Protein AF-A0A7U9S9S3-F1 (afdb_monomer)

Foldseek 3Di:
DDDDDWADDDAAQDKTWDADPPPGIDIDTHHNDRVVCVVCVVVSVVSVCVVPPDD

Secondary structure (DSSP, 8-state):
------B---STT-EEEEEETTTEEEEEEPPS-HHHHHHTHHHHHHHHHHHHH--

Structure (mmCIF, N/CA/C/O backbone):
data_AF-A0A7U9S9S3-F1
#
_entry.id   AF-A0A7U9S9S3-F1
#
loop_
_atom_site.group_PDB
_atom_site.id
_atom_site.type_symbol
_atom_site.label_atom_id
_atom_site.label_alt_id
_atom_site.label_comp_id
_atom_site.label_asym_id
_atom_site.label_entity_id
_atom_site.label_seq_id
_atom_site.pdbx_PDB_ins_code
_atom_site.Cartn_x
_atom_site.Cartn_y
_atom_site.Cartn_z
_atom_site.occupancy
_atom_site.B_iso_or_equiv
_atom_site.auth_seq_id
_atom_site.auth_comp_id
_atom_site.auth_asym_id
_atom_site.auth_atom_id
_atom_site.pdbx_PDB_model_num
ATOM 1 N N . MET A 1 1 ? 24.069 1.937 -3.206 1.00 69.50 1 MET A N 1
ATOM 2 C CA . MET A 1 1 ? 23.458 0.616 -3.457 1.00 69.50 1 MET A CA 1
ATOM 3 C C . MET A 1 1 ? 22.154 0.871 -4.187 1.00 69.50 1 MET A C 1
ATOM 5 O O . MET A 1 1 ? 21.363 1.658 -3.691 1.00 69.50 1 MET A O 1
ATOM 9 N N . GLU A 1 2 ? 21.982 0.327 -5.387 1.00 72.06 2 GLU A N 1
ATOM 10 C CA . GLU A 1 2 ? 20.756 0.520 -6.170 1.00 72.06 2 GLU A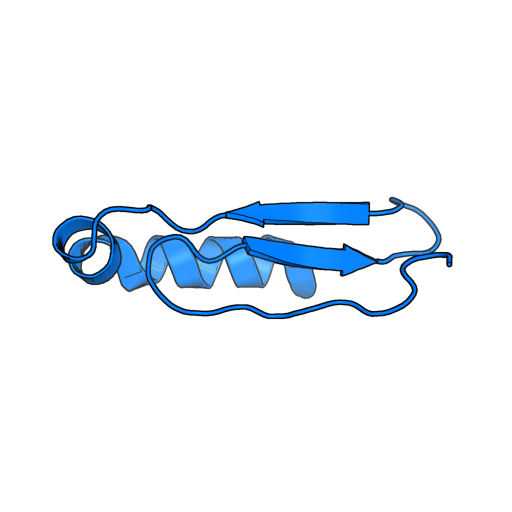 CA 1
ATOM 11 C C . GLU A 1 2 ? 19.627 -0.344 -5.584 1.00 72.06 2 GLU A C 1
ATOM 13 O O . GLU A 1 2 ? 19.849 -1.514 -5.267 1.00 72.06 2 GLU A O 1
ATOM 18 N N . GLU A 1 3 ? 18.436 0.224 -5.389 1.00 74.38 3 GLU A N 1
ATOM 19 C CA . GLU A 1 3 ? 17.284 -0.513 -4.862 1.00 74.38 3 GLU A CA 1
ATOM 20 C C . GLU A 1 3 ? 16.687 -1.416 -5.950 1.00 74.38 3 GLU A C 1
ATOM 22 O O . GLU A 1 3 ? 15.993 -0.933 -6.840 1.00 74.38 3 GLU A O 1
ATOM 27 N N . LYS A 1 4 ? 16.928 -2.731 -5.872 1.00 86.81 4 LYS A N 1
ATOM 28 C CA . LYS A 1 4 ? 16.506 -3.687 -6.917 1.00 86.81 4 LYS A CA 1
ATOM 29 C C . LYS A 1 4 ? 15.229 -4.463 -6.595 1.00 86.81 4 LYS A C 1
ATOM 31 O O . LYS A 1 4 ? 14.634 -5.062 -7.483 1.00 86.81 4 LYS A O 1
ATOM 36 N N . GLN A 1 5 ? 14.812 -4.480 -5.332 1.00 93.50 5 GLN A N 1
ATOM 37 C CA . GLN A 1 5 ? 13.698 -5.298 -4.863 1.00 93.50 5 GLN A CA 1
ATOM 38 C C . GLN A 1 5 ? 12.418 -4.483 -4.727 1.00 93.50 5 GLN A C 1
ATOM 40 O O . GLN A 1 5 ? 12.406 -3.413 -4.113 1.00 93.50 5 GLN A O 1
ATOM 45 N N . SER A 1 6 ? 11.326 -5.057 -5.222 1.00 95.25 6 SER A N 1
ATOM 46 C CA . SER A 1 6 ? 9.978 -4.640 -4.852 1.00 95.25 6 SER A CA 1
ATOM 47 C C . SER A 1 6 ? 9.654 -5.100 -3.428 1.00 95.25 6 SER A C 1
ATOM 49 O O . SER A 1 6 ? 10.057 -6.183 -3.011 1.00 95.25 6 SER A O 1
ATOM 51 N N . ILE A 1 7 ? 8.931 -4.271 -2.680 1.00 96.50 7 ILE A N 1
ATOM 52 C CA . ILE A 1 7 ? 8.538 -4.509 -1.290 1.00 96.50 7 ILE A CA 1
ATOM 53 C C . ILE A 1 7 ? 7.026 -4.323 -1.193 1.00 96.50 7 ILE A C 1
ATOM 55 O O . ILE A 1 7 ? 6.516 -3.222 -1.422 1.00 96.50 7 ILE A O 1
ATOM 59 N N . LEU A 1 8 ? 6.316 -5.385 -0.817 1.00 96.94 8 LEU A N 1
ATOM 60 C CA . LEU A 1 8 ? 4.921 -5.298 -0.403 1.00 96.94 8 LEU A CA 1
ATOM 61 C C . LEU A 1 8 ? 4.884 -5.048 1.105 1.00 96.94 8 LEU A C 1
ATOM 63 O O . LEU A 1 8 ? 5.405 -5.845 1.880 1.00 96.94 8 LEU A O 1
ATOM 67 N N . ALA A 1 9 ? 4.284 -3.932 1.505 1.00 97.69 9 ALA A N 1
ATOM 68 C CA . ALA A 1 9 ? 4.187 -3.537 2.904 1.00 97.69 9 ALA A CA 1
ATOM 69 C C . ALA A 1 9 ? 2.720 -3.362 3.304 1.00 97.69 9 ALA A C 1
ATOM 71 O O . ALA A 1 9 ? 1.935 -2.751 2.570 1.00 97.69 9 ALA A O 1
ATOM 72 N N . CYS A 1 10 ? 2.375 -3.907 4.468 1.00 96.94 10 CYS A N 1
ATOM 73 C CA . CYS A 1 10 ? 1.030 -3.909 5.032 1.00 96.94 10 CYS A CA 1
ATOM 74 C C . CYS A 1 10 ? 1.026 -3.200 6.391 1.00 96.94 10 CYS A C 1
ATOM 76 O O . CYS A 1 10 ? 2.052 -3.125 7.066 1.00 96.94 10 CYS A O 1
ATOM 78 N N . GLY A 1 11 ? -0.143 -2.707 6.801 1.00 97.88 11 GLY A N 1
ATOM 79 C CA . GLY A 1 11 ? -0.324 -1.973 8.052 1.00 97.88 11 GLY A CA 1
ATOM 80 C C . GLY A 1 11 ? -0.338 -0.458 7.863 1.00 97.88 11 GLY A C 1
ATOM 81 O O . GLY A 1 11 ? 0.116 0.065 6.836 1.00 97.88 11 GLY A O 1
ATOM 82 N N . ALA A 1 12 ? -0.889 0.236 8.858 1.00 98.25 12 ALA A N 1
ATOM 83 C CA . ALA A 1 12 ? -0.984 1.689 8.875 1.00 98.25 12 ALA A CA 1
ATOM 84 C C . ALA A 1 12 ? 0.411 2.335 8.816 1.00 98.25 12 ALA A C 1
ATOM 86 O O . ALA A 1 12 ? 1.357 1.873 9.451 1.00 98.25 12 ALA A O 1
ATOM 87 N N . GLY A 1 13 ? 0.547 3.382 8.004 1.00 97.94 13 GLY A N 1
ATOM 88 C CA . GLY A 1 13 ? 1.791 4.137 7.828 1.00 97.94 13 GLY A CA 1
ATOM 89 C C . GLY A 1 13 ? 2.902 3.415 7.059 1.00 97.94 13 GLY A C 1
ATOM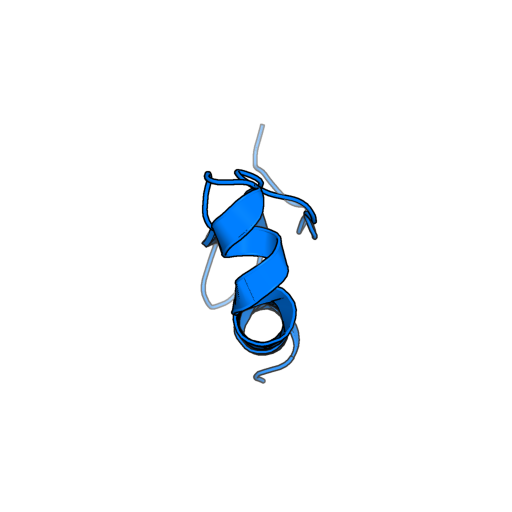 90 O O . GLY A 1 13 ? 3.991 3.966 6.913 1.00 97.94 13 GLY A O 1
ATOM 91 N N . SER A 1 14 ? 2.651 2.208 6.549 1.00 98.25 14 SER A N 1
ATOM 92 C CA . SER A 1 14 ? 3.622 1.487 5.724 1.00 98.25 14 SER A CA 1
ATOM 93 C C . SER A 1 14 ? 3.644 1.989 4.276 1.00 98.25 14 SER A C 1
ATOM 95 O O . SER A 1 14 ? 2.656 2.514 3.756 1.00 98.25 14 SER A O 1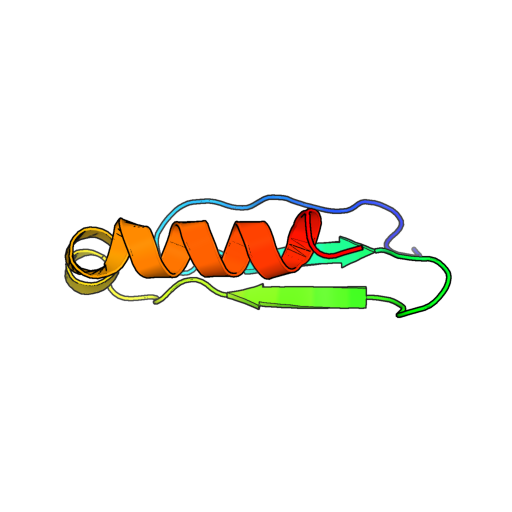
ATOM 97 N N . ILE A 1 15 ? 4.782 1.803 3.602 1.00 98.19 15 ILE A N 1
ATOM 98 C CA . ILE A 1 15 ? 4.976 2.184 2.200 1.00 98.19 15 ILE A CA 1
ATOM 99 C C . ILE A 1 15 ? 5.428 0.960 1.414 1.00 98.19 15 ILE A C 1
ATOM 101 O O . ILE A 1 15 ? 6.449 0.347 1.716 1.00 98.19 15 ILE A O 1
ATOM 105 N N . SER A 1 16 ? 4.659 0.610 0.388 1.00 97.94 16 SER A N 1
ATOM 106 C CA . SER A 1 16 ? 5.051 -0.394 -0.600 1.00 97.94 16 SER A CA 1
ATOM 107 C C . SER A 1 16 ? 5.846 0.256 -1.722 1.00 97.94 16 SER A C 1
ATOM 109 O O . SER A 1 16 ? 5.631 1.425 -2.044 1.00 97.94 16 SER A O 1
ATOM 111 N N . LYS A 1 17 ? 6.737 -0.515 -2.337 1.00 96.12 17 LYS A N 1
ATOM 112 C CA . LYS A 1 17 ? 7.601 -0.082 -3.431 1.00 96.12 17 LYS A CA 1
ATOM 113 C C . LYS A 1 17 ? 7.570 -1.121 -4.544 1.00 96.12 17 LYS A C 1
ATOM 115 O O . LYS A 1 17 ? 7.818 -2.292 -4.271 1.00 96.12 17 LYS A O 1
ATOM 120 N N . ARG A 1 18 ? 7.341 -0.707 -5.785 1.00 94.75 18 ARG A N 1
ATOM 121 C CA . ARG A 1 18 ? 7.523 -1.549 -6.972 1.00 94.75 18 ARG A CA 1
ATOM 122 C C . ARG A 1 18 ? 8.711 -1.030 -7.764 1.00 94.75 18 ARG A C 1
ATOM 124 O O . ARG A 1 18 ? 8.795 0.159 -8.036 1.00 94.75 18 ARG A O 1
ATOM 131 N N . VAL A 1 19 ? 9.625 -1.927 -8.104 1.00 93.56 19 VAL A N 1
ATOM 132 C CA . VAL A 1 19 ? 10.738 -1.667 -9.018 1.00 93.56 19 VAL A CA 1
ATOM 133 C C . VAL A 1 19 ? 10.397 -2.343 -10.342 1.00 93.56 19 VAL A C 1
ATOM 135 O O . VAL A 1 19 ? 10.096 -3.537 -10.363 1.00 93.56 19 VAL A O 1
ATOM 138 N N . SER A 1 20 ? 10.421 -1.588 -11.437 1.00 89.94 20 SER A N 1
ATOM 139 C CA . SER A 1 20 ? 10.240 -2.099 -12.798 1.00 89.94 20 SER A CA 1
ATOM 140 C C . SER A 1 20 ? 11.272 -1.486 -13.745 1.00 89.94 20 SER A C 1
ATOM 142 O O . SER A 1 20 ? 11.743 -0.372 -13.518 1.00 89.94 20 SER A O 1
ATOM 144 N N . ALA A 1 21 ? 11.623 -2.211 -14.808 1.00 85.75 21 ALA A N 1
ATOM 145 C CA . ALA A 1 21 ? 12.578 -1.726 -15.804 1.00 85.75 21 ALA A CA 1
ATOM 146 C C . ALA A 1 21 ? 12.022 -0.554 -16.637 1.00 85.75 21 ALA A C 1
ATOM 148 O O . ALA A 1 21 ? 12.781 0.319 -17.041 1.00 85.75 21 ALA A O 1
ATOM 149 N N . GLU A 1 22 ? 10.706 -0.527 -16.869 1.00 85.25 22 GLU A N 1
ATOM 150 C CA . GLU A 1 22 ? 10.057 0.452 -17.752 1.00 85.25 22 GLU A CA 1
ATOM 151 C C . GLU A 1 22 ? 9.589 1.712 -17.018 1.00 85.25 22 GLU A C 1
ATOM 153 O O . GLU A 1 22 ? 9.791 2.822 -17.503 1.00 85.25 22 GLU A O 1
ATOM 158 N N . ARG A 1 23 ? 8.964 1.557 -15.842 1.00 84.25 23 ARG A N 1
ATOM 159 C CA . ARG A 1 23 ? 8.359 2.665 -15.078 1.00 84.25 23 ARG A CA 1
ATOM 160 C C . ARG A 1 23 ? 9.231 3.142 -13.914 1.00 84.25 23 ARG A C 1
ATOM 162 O O . ARG A 1 23 ? 8.877 4.086 -13.215 1.00 84.25 23 ARG A O 1
ATOM 169 N N . GLY A 1 24 ? 10.382 2.505 -13.696 1.00 90.00 24 GLY A N 1
ATOM 170 C CA . GLY A 1 24 ? 11.280 2.823 -12.592 1.00 90.00 24 GLY A CA 1
ATOM 171 C C . GLY A 1 24 ? 10.709 2.393 -11.239 1.00 90.00 24 GLY A C 1
ATOM 172 O O . GLY A 1 24 ? 10.164 1.293 -11.103 1.00 90.00 24 GLY A O 1
ATOM 173 N N . ILE A 1 25 ? 10.887 3.240 -10.221 1.00 93.75 25 ILE A N 1
ATOM 174 C CA . ILE A 1 25 ? 10.460 2.957 -8.846 1.00 93.75 25 ILE A CA 1
ATOM 175 C C . ILE A 1 25 ? 9.167 3.705 -8.527 1.00 93.75 25 ILE A C 1
ATOM 177 O O . ILE A 1 25 ? 9.161 4.928 -8.400 1.00 93.75 25 ILE A O 1
ATOM 181 N N . GLU A 1 26 ? 8.108 2.949 -8.271 1.00 95.12 26 GLU A N 1
ATOM 182 C CA . GLU A 1 26 ? 6.817 3.457 -7.818 1.00 95.12 26 GLU A CA 1
ATOM 183 C C . GLU A 1 26 ? 6.613 3.145 -6.335 1.00 95.12 26 GLU A C 1
ATOM 185 O O . GLU A 1 26 ? 7.072 2.117 -5.825 1.00 95.12 26 GLU A O 1
ATOM 190 N N . ARG A 1 27 ? 5.926 4.033 -5.613 1.00 96.31 27 ARG A N 1
ATOM 191 C CA . ARG A 1 27 ? 5.638 3.865 -4.184 1.00 96.31 27 ARG A CA 1
ATOM 192 C C . ARG A 1 27 ? 4.160 4.084 -3.901 1.00 96.31 27 ARG A C 1
ATOM 194 O O . 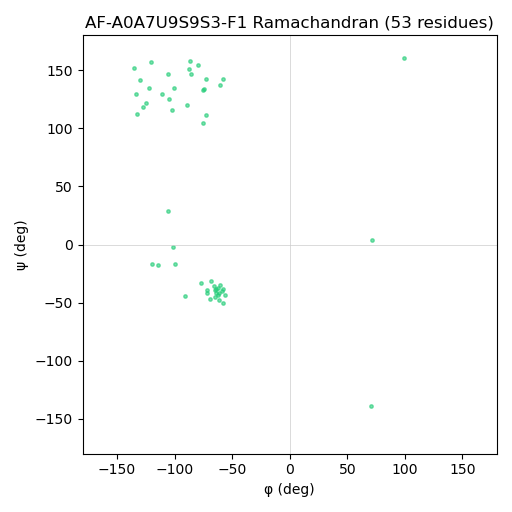ARG A 1 27 ? 3.535 4.971 -4.469 1.00 96.31 27 ARG A O 1
ATOM 201 N N . CYS A 1 28 ? 3.619 3.285 -2.989 1.00 97.44 28 CYS A N 1
ATOM 202 C CA . CYS A 1 28 ? 2.237 3.378 -2.532 1.00 97.44 28 CYS A CA 1
ATOM 203 C C . CYS A 1 28 ? 2.202 3.330 -1.005 1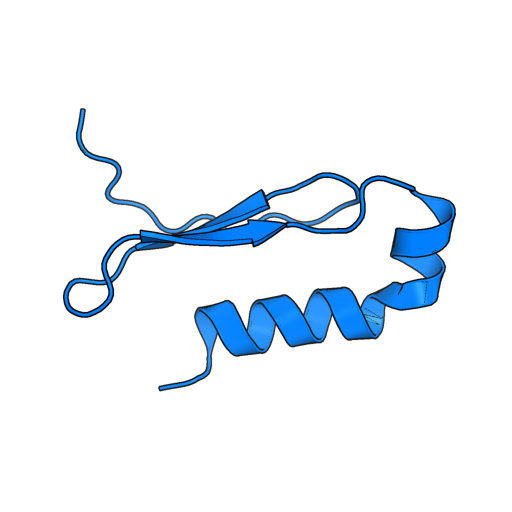.00 97.44 28 CYS A C 1
ATOM 205 O O . CYS A 1 28 ? 2.505 2.294 -0.405 1.00 97.44 28 CYS A O 1
ATOM 207 N N . GLU A 1 29 ? 1.821 4.438 -0.381 1.00 97.94 29 GLU A N 1
ATOM 208 C CA . GLU A 1 29 ? 1.649 4.538 1.068 1.00 97.94 29 GLU A CA 1
ATOM 209 C C . GLU A 1 29 ? 0.254 4.094 1.519 1.00 97.94 29 GLU A C 1
ATOM 211 O O . GLU A 1 29 ? -0.744 4.313 0.827 1.00 97.94 29 GLU A O 1
ATOM 216 N N . ASN A 1 30 ? 0.187 3.502 2.706 1.00 98.44 30 ASN A N 1
ATOM 217 C CA . ASN A 1 30 ? -1.058 3.340 3.442 1.00 98.44 30 ASN A CA 1
ATOM 218 C C . ASN A 1 30 ? -1.329 4.585 4.288 1.00 98.44 30 ASN A C 1
ATOM 220 O O . ASN A 1 30 ? -0.407 5.314 4.660 1.00 98.44 30 ASN A O 1
ATOM 224 N N . VAL A 1 31 ? -2.595 4.803 4.643 1.00 98.06 31 VAL A N 1
ATOM 225 C CA . VAL A 1 31 ? -2.945 5.840 5.621 1.00 98.06 31 VAL A CA 1
ATOM 226 C C . VAL A 1 31 ? -2.216 5.586 6.945 1.00 98.06 31 VAL A C 1
ATOM 228 O O . VAL A 1 31 ? -2.007 4.438 7.342 1.00 98.06 31 VAL A O 1
ATOM 231 N N . LYS A 1 32 ? -1.776 6.662 7.604 1.00 97.81 32 LYS A N 1
ATOM 232 C CA . LYS A 1 32 ? -0.982 6.589 8.844 1.00 97.81 32 LYS A CA 1
ATOM 233 C C . LYS A 1 32 ? -1.823 6.271 10.074 1.00 97.81 32 LYS A C 1
ATOM 235 O O . LYS A 1 32 ? -1.326 5.628 10.992 1.00 97.81 32 LYS A O 1
ATOM 240 N N . ASP A 1 33 ? -3.066 6.740 10.087 1.00 98.38 33 ASP A N 1
ATOM 241 C CA . ASP A 1 33 ? -3.980 6.515 11.197 1.00 98.38 33 ASP A CA 1
ATOM 242 C C . ASP A 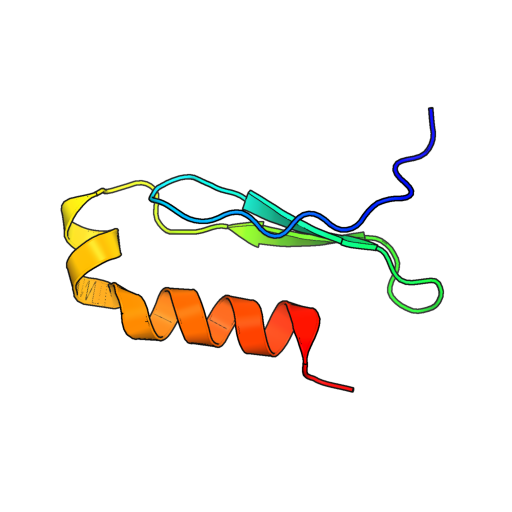1 33 ? -4.496 5.072 11.201 1.00 98.38 33 ASP A C 1
ATOM 244 O O . ASP A 1 33 ? -4.895 4.536 10.165 1.00 98.38 33 ASP A O 1
ATOM 248 N N . VAL A 1 34 ? -4.475 4.441 12.375 1.00 98.31 34 VAL A N 1
ATOM 249 C CA . VAL A 1 34 ? -4.837 3.028 12.531 1.00 98.31 34 VAL A CA 1
ATOM 250 C C . VAL A 1 34 ? -6.338 2.817 12.359 1.00 98.31 34 VAL A C 1
ATOM 252 O O . VAL A 1 34 ? -6.732 1.857 11.698 1.00 98.31 34 VAL A O 1
ATOM 255 N N . ALA A 1 35 ? -7.173 3.699 12.915 1.00 98.50 35 ALA A N 1
ATOM 256 C CA . ALA A 1 35 ? -8.622 3.563 12.810 1.00 98.50 35 ALA A CA 1
ATOM 257 C C . ALA A 1 35 ? -9.065 3.713 11.350 1.00 98.50 35 ALA A C 1
ATOM 259 O O . ALA A 1 35 ? -9.778 2.857 10.830 1.00 98.50 35 ALA A O 1
ATOM 260 N N . LEU A 1 36 ? -8.536 4.721 10.655 1.00 98.38 36 LEU A N 1
ATOM 261 C CA . LEU A 1 36 ? -8.808 4.951 9.241 1.00 98.38 36 LEU A CA 1
ATOM 262 C C . LEU A 1 36 ? -8.265 3.826 8.349 1.00 98.38 36 LEU A C 1
ATOM 264 O O . LEU A 1 36 ? -8.889 3.485 7.348 1.00 98.38 36 LEU A O 1
ATOM 268 N N . TYR A 1 37 ? -7.113 3.238 8.691 1.00 98.38 37 TYR A N 1
ATOM 269 C CA . TYR A 1 37 ? -6.559 2.089 7.966 1.00 98.38 37 TYR A CA 1
ATOM 270 C C . TYR A 1 37 ? -7.494 0.879 8.020 1.00 98.38 37 TYR A C 1
ATOM 272 O O . TYR A 1 37 ? -7.673 0.198 7.013 1.00 98.38 37 TYR A O 1
ATOM 280 N N . ILE A 1 38 ? -8.089 0.627 9.188 1.00 98.31 38 ILE A N 1
ATOM 281 C CA . ILE A 1 38 ? -9.059 -0.453 9.383 1.00 98.31 38 ILE A CA 1
ATOM 282 C C . ILE A 1 38 ? -10.360 -0.131 8.643 1.00 98.31 38 ILE A C 1
ATOM 284 O O . ILE A 1 38 ? -10.857 -0.977 7.906 1.00 98.31 38 ILE A O 1
ATOM 288 N N . GLU A 1 39 ? -10.880 1.091 8.789 1.00 98.69 39 GLU A N 1
ATOM 289 C CA . GLU A 1 39 ? -12.110 1.538 8.122 1.00 98.69 39 GLU A CA 1
ATOM 290 C C . GLU A 1 39 ? -12.003 1.444 6.593 1.00 98.69 39 GLU A C 1
ATOM 292 O O . GLU A 1 39 ? -12.942 1.029 5.920 1.00 98.69 39 GLU A O 1
ATOM 297 N N . LYS A 1 40 ? -10.837 1.792 6.038 1.00 98.06 40 LYS A N 1
ATOM 298 C CA . LYS A 1 40 ? -10.581 1.849 4.593 1.00 98.06 40 LYS A CA 1
ATOM 299 C C . LYS A 1 40 ? -9.719 0.695 4.087 1.00 98.06 40 LYS A C 1
ATOM 301 O O . LYS A 1 40 ? -8.986 0.857 3.108 1.00 98.06 40 LYS A O 1
ATOM 306 N N . ILE A 1 41 ? -9.773 -0.466 4.739 1.00 98.19 41 ILE A N 1
ATOM 307 C CA . ILE A 1 41 ? -8.879 -1.586 4.419 1.00 98.19 41 ILE A CA 1
ATOM 308 C C . ILE A 1 41 ? -8.999 -2.042 2.957 1.00 98.19 41 ILE A C 1
ATOM 310 O O . ILE A 1 41 ? -7.981 -2.292 2.312 1.00 98.19 41 ILE A O 1
ATOM 314 N N . ASP A 1 42 ? -10.211 -2.053 2.400 1.00 98.50 42 ASP A N 1
ATOM 315 C CA . ASP A 1 42 ? -10.452 -2.427 1.002 1.00 98.50 42 ASP A CA 1
ATOM 316 C C . ASP A 1 42 ? -9.806 -1.442 0.022 1.00 98.50 42 ASP A C 1
ATOM 318 O O . ASP A 1 42 ? -9.191 -1.851 -0.963 1.00 98.50 42 ASP A O 1
ATOM 322 N N . GLU A 1 43 ? -9.854 -0.141 0.328 1.00 98.12 43 GLU A N 1
ATOM 323 C CA . GLU A 1 43 ? -9.153 0.885 -0.447 1.00 98.12 43 GLU A CA 1
ATOM 324 C C . GLU A 1 43 ? -7.637 0.645 -0.403 1.00 98.12 43 GLU A C 1
ATOM 326 O O . GLU A 1 43 ? -6.960 0.722 -1.431 1.00 98.12 43 GLU A O 1
ATOM 331 N N . MET A 1 44 ? -7.085 0.316 0.772 1.00 98.06 44 MET A N 1
ATOM 332 C CA . MET A 1 44 ? -5.651 0.044 0.914 1.00 98.06 44 MET A CA 1
ATOM 333 C C . MET A 1 44 ? -5.236 -1.188 0.104 1.00 98.06 44 MET A C 1
ATOM 335 O O . MET A 1 44 ? -4.206 -1.144 -0.572 1.00 98.06 44 MET A O 1
ATOM 339 N N . ILE A 1 45 ? -6.042 -2.255 0.120 1.00 97.44 45 ILE A N 1
ATOM 340 C CA . ILE A 1 45 ? -5.826 -3.471 -0.680 1.00 97.44 45 ILE A CA 1
ATOM 341 C C . ILE A 1 45 ? -5.862 -3.142 -2.174 1.00 97.44 45 ILE A C 1
ATOM 343 O O . ILE A 1 45 ? -4.951 -3.526 -2.911 1.00 97.44 45 ILE A O 1
ATOM 347 N N . GLU A 1 46 ? -6.869 -2.398 -2.623 1.00 97.88 46 GLU A N 1
ATOM 348 C CA . GLU A 1 46 ? -7.040 -2.052 -4.032 1.00 97.88 46 GLU A CA 1
ATOM 349 C C . GLU A 1 46 ? -5.884 -1.189 -4.553 1.00 97.88 46 GLU A C 1
ATOM 351 O O . GLU A 1 46 ? -5.364 -1.420 -5.644 1.00 97.88 46 GLU A O 1
ATOM 356 N N . ARG A 1 47 ? -5.367 -0.262 -3.739 1.00 96.88 47 ARG A N 1
ATOM 357 C CA . ARG A 1 47 ? -4.158 0.504 -4.080 1.00 96.88 47 ARG A CA 1
ATOM 358 C C . ARG A 1 47 ? -2.932 -0.398 -4.271 1.00 96.88 47 ARG A C 1
ATOM 360 O O . ARG A 1 47 ? -2.109 -0.110 -5.140 1.00 96.88 47 ARG A O 1
ATOM 367 N N . LYS A 1 48 ? -2.801 -1.499 -3.514 1.00 96.69 48 LYS A N 1
ATOM 368 C CA . LYS A 1 48 ? -1.720 -2.484 -3.735 1.00 96.69 48 LYS A CA 1
ATOM 369 C C . LYS A 1 48 ? -1.942 -3.306 -4.996 1.00 96.69 48 LYS A C 1
ATOM 371 O O . LYS A 1 48 ? -0.972 -3.552 -5.707 1.00 96.69 48 LYS A O 1
ATOM 376 N N . ARG A 1 49 ? -3.182 -3.699 -5.298 1.00 96.19 49 ARG A N 1
ATOM 377 C CA . ARG A 1 49 ? -3.503 -4.384 -6.559 1.00 96.19 49 ARG A CA 1
ATOM 378 C C . ARG A 1 49 ? -3.111 -3.527 -7.752 1.00 96.19 49 ARG A C 1
ATOM 380 O O . ARG A 1 49 ? -2.322 -3.994 -8.559 1.00 96.19 49 ARG A O 1
ATOM 387 N N . LYS A 1 50 ? -3.513 -2.255 -7.783 1.00 95.06 50 LYS A N 1
ATOM 388 C CA . LYS A 1 50 ? -3.095 -1.316 -8.838 1.00 95.06 50 LYS A CA 1
ATOM 389 C C . LYS A 1 50 ? -1.580 -1.195 -8.944 1.00 95.06 50 LYS A C 1
ATOM 391 O O . LYS A 1 50 ? -1.021 -1.247 -10.033 1.00 95.06 50 LYS A O 1
ATOM 396 N N . LEU A 1 51 ? -0.889 -1.106 -7.801 1.00 95.12 51 LEU A N 1
ATOM 397 C CA . LEU A 1 51 ? 0.569 -1.039 -7.809 1.00 95.12 51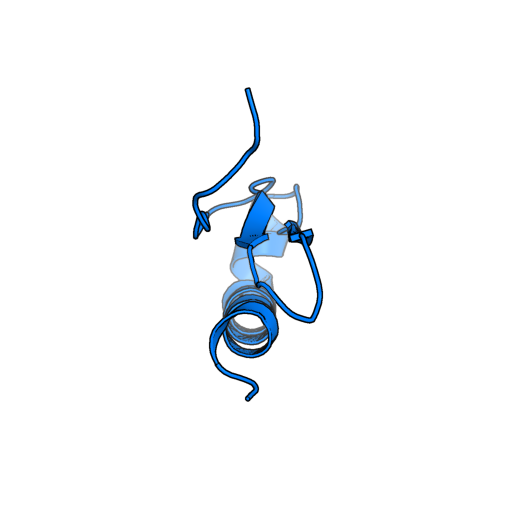 LEU A CA 1
ATOM 398 C C . LEU A 1 51 ? 1.208 -2.303 -8.398 1.00 95.12 51 LEU A C 1
ATOM 400 O O . LEU A 1 51 ? 2.220 -2.153 -9.063 1.00 95.12 51 LEU A O 1
ATOM 404 N N . PHE A 1 52 ? 0.688 -3.516 -8.174 1.00 93.81 52 PHE A N 1
ATOM 405 C CA . PHE A 1 52 ? 1.397 -4.772 -8.492 1.00 93.81 52 PHE A CA 1
ATOM 406 C C . PHE A 1 52 ? 0.786 -5.647 -9.597 1.00 93.81 52 PHE A C 1
ATOM 408 O O . PHE A 1 52 ? 1.488 -6.523 -10.098 1.00 93.81 52 PHE A O 1
ATOM 415 N N . MET A 1 53 ? -0.479 -5.450 -9.958 1.00 89.44 53 MET A N 1
ATOM 416 C CA . MET A 1 53 ? -1.248 -6.339 -10.841 1.00 89.44 53 MET A CA 1
ATOM 417 C C . MET A 1 53 ? -1.745 -5.665 -12.120 1.00 89.44 5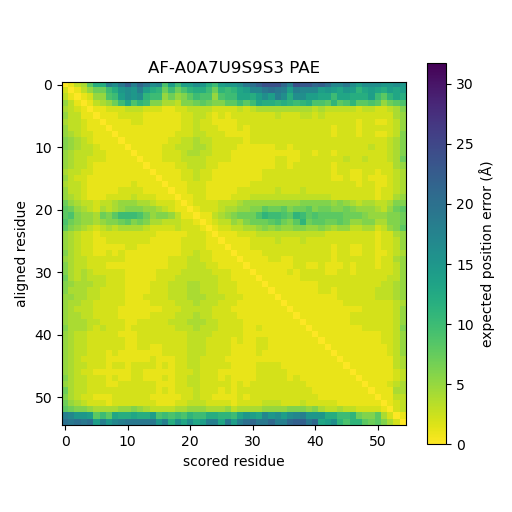3 MET A C 1
ATOM 419 O O . MET A 1 53 ? -2.081 -6.381 -13.058 1.00 89.44 53 MET A O 1
ATOM 423 N N . ASP A 1 54 ? -1.761 -4.331 -12.190 1.00 71.06 54 ASP A N 1
ATOM 424 C CA . ASP A 1 54 ? -2.043 -3.645 -13.451 1.00 71.06 54 ASP A CA 1
ATOM 425 C C . ASP A 1 54 ? -0.817 -3.808 -14.371 1.00 71.06 54 ASP A C 1
ATOM 427 O O . ASP A 1 54 ? 0.283 -3.312 -14.067 1.00 71.06 54 ASP A O 1
ATOM 431 N N . PHE A 1 55 ? -1.010 -4.581 -15.446 1.00 56.12 55 PHE A N 1
ATOM 432 C CA . PHE A 1 55 ? -0.079 -4.773 -16.561 1.00 56.12 55 PHE A CA 1
ATOM 433 C C . PHE A 1 55 ? -0.400 -3.764 -17.665 1.00 56.12 55 PHE A C 1
ATOM 435 O O . PHE A 1 55 ? -1.569 -3.741 -18.110 1.00 56.12 55 PHE A O 1
#

Radius of gyration: 12.0 Å; Cα contacts (8 Å, |Δi|>4): 74; chains: 1; bounding box: 36×13×31 Å

pLDDT: mean 93.24, std 8.78, range 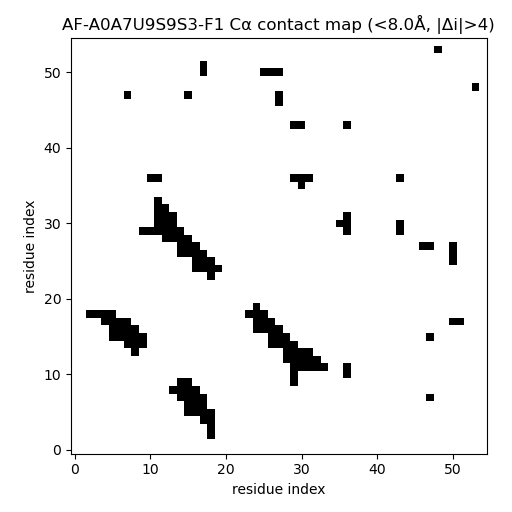[56.12, 98.69]

Sequence (55 aa):
MEEKQSILACGAGSISKRVSAERGIERCENVKDVALYIEKIDEMIERKRKLFMDF

Nearest PDB structures (foldseek):
  2xnf-assembly1_A  TM=3.597E-01  e=5.789E+00  Homo sapiens
  2l23-assembly1_A  TM=2.658E-01  e=2.766E+00  Homo sapiens
  8dhb-assembly1_A  TM=2.848E-01  e=7.081E+00  Homo sapiens
  1w1h-assembly2_B  TM=2.598E-01  e=9.906E+00  Homo sapiens

Mean predicted aligned error: 3.35 Å

Solvent-accessible surface area (backbone atoms only — not comparable to full-atom values): 3380 Å² total; per-residue (Å²): 133,84,86,78,72,60,42,89,52,78,61,53,56,26,62,20,36,43,56,44,94,86,80,41,76,46,74,50,72,40,52,62,50,60,68,60,32,63,78,41,39,69,59,53,51,49,55,50,42,56,68,75,66,70,126